Protein AF-A0ABD4BDA9-F1 (afdb_monomer_lite)

Radius of gyration: 12.83 Å; chains: 1; bounding box: 28×26×39 Å

Organism: Pseudomonas savastanoi pv. phaseolicola (NCBI:txid319)

Secondary structure (DSSP, 8-state):
-------------S-SS---SHHHHHHHHHHHHHHHT--HHHHHTS-HHHHHHHHHHHHHHHHHHHT-

Structure (mmCIF, N/CA/C/O backbone):
data_AF-A0ABD4BDA9-F1
#
_entry.id   AF-A0ABD4BDA9-F1
#
loop_
_atom_site.group_PDB
_atom_site.id
_atom_site.type_symbol
_atom_site.label_atom_id
_atom_site.label_alt_id
_atom_site.label_comp_id
_atom_site.label_asym_id
_atom_site.label_entity_id
_atom_site.label_seq_id
_atom_site.pdbx_PDB_ins_code
_atom_site.Cartn_x
_atom_site.Cartn_y
_atom_site.Cartn_z
_atom_site.occupancy
_atom_site.B_iso_or_equiv
_atom_site.auth_seq_id
_atom_site.auth_comp_id
_atom_site.auth_asym_id
_atom_site.auth_atom_id
_atom_site.pdbx_PDB_model_num
ATOM 1 N N . MET A 1 1 ? -8.803 13.531 -24.579 1.00 37.28 1 MET A N 1
ATOM 2 C CA . MET A 1 1 ? -9.656 12.572 -23.845 1.00 37.28 1 MET A CA 1
ATOM 3 C C . MET A 1 1 ? -9.517 12.893 -22.368 1.00 37.28 1 MET A C 1
ATOM 5 O O . MET A 1 1 ? -8.398 13.068 -21.911 1.00 37.28 1 MET A O 1
ATOM 9 N N . ARG A 1 2 ? -10.631 13.147 -21.678 1.00 35.50 2 ARG A N 1
ATOM 10 C CA . ARG A 1 2 ? -10.676 13.699 -20.316 1.00 35.50 2 ARG A CA 1
ATOM 11 C C . ARG A 1 2 ? -10.805 12.506 -19.363 1.00 35.50 2 ARG A C 1
ATOM 13 O O . ARG A 1 2 ? -11.825 11.831 -19.421 1.00 35.50 2 ARG A O 1
ATOM 20 N N . HIS A 1 3 ? -9.777 12.207 -18.568 1.00 39.44 3 HIS A N 1
ATOM 21 C CA . HIS A 1 3 ? -9.859 11.160 -17.546 1.00 39.44 3 HIS A CA 1
ATOM 22 C C . HIS A 1 3 ? -10.864 11.611 -16.480 1.00 39.44 3 HIS A C 1
ATOM 24 O O . HIS A 1 3 ? -10.588 12.519 -15.697 1.00 39.44 3 HIS A O 1
ATOM 30 N N . GLN A 1 4 ? -12.068 11.042 -16.525 1.00 38.94 4 GLN A N 1
ATOM 31 C CA . GLN A 1 4 ? -13.028 11.124 -15.434 1.00 38.94 4 GLN A CA 1
ATOM 32 C C . GLN A 1 4 ? -12.469 10.289 -14.285 1.00 38.94 4 GLN A C 1
ATOM 34 O O . GLN A 1 4 ? -12.383 9.069 -14.391 1.00 38.94 4 GLN A O 1
ATOM 39 N N . TYR A 1 5 ? -12.065 10.963 -13.211 1.00 43.47 5 TYR A N 1
ATOM 40 C CA . TYR A 1 5 ? -11.949 10.339 -11.902 1.00 43.47 5 TYR A CA 1
ATOM 41 C C . TYR A 1 5 ? -13.363 9.936 -11.493 1.00 43.47 5 TYR A C 1
ATOM 43 O O . TYR A 1 5 ? -14.186 10.789 -11.167 1.00 43.47 5 TYR A O 1
ATOM 51 N N . VAL A 1 6 ? -13.660 8.649 -11.642 1.00 42.84 6 VAL A N 1
ATOM 52 C CA . VAL A 1 6 ? -14.882 8.042 -11.126 1.00 42.84 6 VAL A CA 1
ATOM 53 C C . VAL A 1 6 ? -14.785 8.112 -9.606 1.00 42.84 6 VAL A C 1
ATOM 55 O O . VAL A 1 6 ? -13.790 7.674 -9.030 1.00 42.84 6 VAL A O 1
ATOM 58 N N . GLU A 1 7 ? -15.783 8.736 -8.984 1.00 40.88 7 GLU A N 1
ATOM 59 C CA . GLU A 1 7 ? -15.990 8.713 -7.540 1.00 40.88 7 GLU A CA 1
ATOM 60 C C . GLU A 1 7 ? -15.948 7.257 -7.066 1.00 40.88 7 GLU A C 1
ATOM 62 O O . GLU A 1 7 ? -16.765 6.435 -7.476 1.00 40.88 7 GLU A O 1
ATOM 67 N N . LEU A 1 8 ? -14.955 6.933 -6.234 1.00 50.97 8 LEU A N 1
ATOM 68 C CA . LEU A 1 8 ? -14.808 5.643 -5.561 1.00 50.97 8 LEU A CA 1
ATOM 69 C C . LEU A 1 8 ? -15.868 5.532 -4.451 1.00 50.97 8 LEU A C 1
ATOM 71 O O . LEU A 1 8 ? -15.557 5.502 -3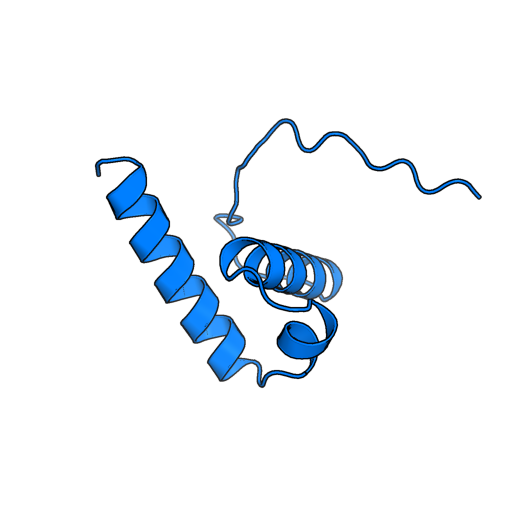.262 1.00 50.97 8 LEU A O 1
ATOM 75 N N . GLU A 1 9 ? -17.144 5.516 -4.834 1.00 39.22 9 GLU A N 1
ATOM 76 C CA . GLU A 1 9 ? -18.236 5.078 -3.969 1.00 39.22 9 GLU A CA 1
ATOM 77 C C . GLU A 1 9 ? -18.221 3.548 -3.918 1.00 39.22 9 GLU A C 1
ATOM 79 O O . GLU A 1 9 ? -18.812 2.862 -4.749 1.00 39.22 9 GLU A O 1
ATOM 84 N N . GLY A 1 10 ? -17.478 3.014 -2.950 1.00 39.75 10 GLY A N 1
ATOM 85 C CA . GLY A 1 10 ? -17.358 1.576 -2.729 1.00 39.75 10 GLY A CA 1
ATOM 86 C C . GLY A 1 10 ? -15.952 1.204 -2.295 1.00 39.75 10 GLY A C 1
ATOM 87 O O . GLY A 1 10 ? -15.195 0.624 -3.063 1.00 39.75 10 GLY A O 1
ATOM 88 N N . CYS A 1 11 ? -15.597 1.562 -1.062 1.00 41.53 11 CYS A N 1
ATOM 89 C CA . CYS A 1 11 ? -14.339 1.209 -0.404 1.00 41.53 11 CYS A CA 1
ATOM 90 C C . CYS A 1 11 ? -14.242 -0.300 -0.097 1.00 41.53 11 CYS A C 1
ATOM 92 O O . CYS A 1 11 ? -14.023 -0.691 1.048 1.00 41.53 11 CYS A O 1
ATOM 94 N N . GLU A 1 12 ? -14.392 -1.166 -1.094 1.00 41.84 12 GLU A N 1
ATOM 95 C CA . GLU A 1 12 ? -13.947 -2.556 -0.998 1.00 41.84 12 GLU A CA 1
ATOM 96 C C . GLU A 1 12 ? -12.458 -2.586 -1.350 1.00 41.84 12 GLU A C 1
ATOM 98 O O . GLU A 1 12 ? -12.051 -2.915 -2.459 1.00 41.84 12 GLU A O 1
ATOM 103 N N . PHE A 1 13 ? -11.633 -2.164 -0.387 1.00 49.28 13 PHE A N 1
ATOM 104 C CA . PHE A 1 13 ? -10.196 -1.926 -0.571 1.00 49.28 13 PHE A CA 1
ATOM 105 C C . PHE A 1 13 ? -9.390 -3.158 -1.008 1.00 49.28 13 PHE A C 1
ATOM 107 O O . PHE A 1 13 ? -8.244 -3.009 -1.416 1.00 49.28 13 PHE A O 1
ATOM 114 N N . PHE A 1 14 ? -9.948 -4.371 -0.946 1.00 54.44 14 PHE A N 1
ATOM 115 C CA . PHE A 1 14 ? -9.245 -5.584 -1.352 1.00 54.44 14 PHE A CA 1
ATOM 116 C C . PHE A 1 14 ? -10.217 -6.587 -1.974 1.00 54.44 14 PHE A C 1
ATOM 118 O O . PHE A 1 14 ? -11.036 -7.187 -1.282 1.00 54.44 14 PHE A O 1
ATOM 125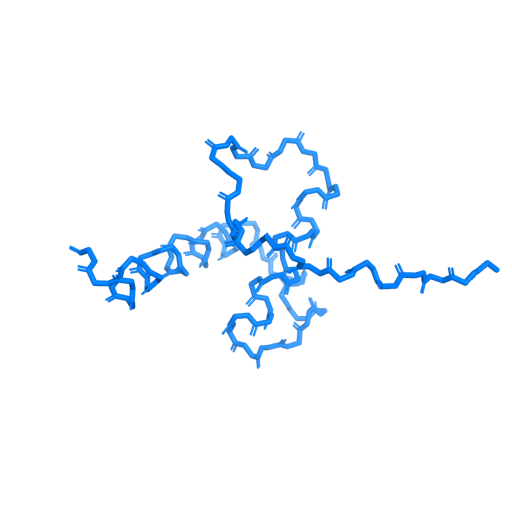 N N . HIS A 1 15 ? -10.102 -6.780 -3.291 1.00 53.75 15 HIS A N 1
ATOM 126 C CA . HIS A 1 15 ? -10.841 -7.792 -4.038 1.00 53.75 15 HIS A CA 1
ATOM 127 C C . HIS A 1 15 ? -10.659 -9.172 -3.379 1.00 53.75 15 HIS A C 1
ATOM 129 O O . HIS A 1 15 ? -9.553 -9.711 -3.336 1.00 53.75 15 HIS A O 1
ATOM 135 N N . GLY A 1 16 ? -11.753 -9.765 -2.891 1.00 47.12 16 GLY A N 1
ATOM 136 C CA . GLY A 1 16 ? -11.777 -11.103 -2.277 1.00 47.12 16 GLY A CA 1
ATOM 137 C C . GLY A 1 16 ? -11.357 -12.249 -3.213 1.00 47.12 16 GLY A C 1
ATOM 138 O O . GLY A 1 16 ? -11.187 -13.382 -2.772 1.00 47.12 16 GLY A O 1
ATOM 139 N N . SER A 1 17 ? -11.140 -11.959 -4.498 1.00 51.03 17 SER A N 1
ATOM 140 C CA . SER A 1 17 ? -10.419 -12.795 -5.455 1.00 51.03 17 SER A CA 1
ATOM 141 C C . SER A 1 17 ? -9.122 -12.074 -5.818 1.00 51.03 17 SER A C 1
ATOM 143 O O . SER A 1 17 ? -9.193 -11.003 -6.415 1.00 51.03 17 SER A O 1
ATOM 145 N N . GLY A 1 18 ? -7.964 -12.615 -5.436 1.00 64.94 18 GLY A N 1
ATOM 146 C CA . GLY A 1 18 ? -6.662 -11.958 -5.602 1.00 64.94 18 GLY A CA 1
ATOM 147 C C . GLY A 1 18 ? -6.361 -11.392 -7.001 1.00 64.94 18 GLY A C 1
ATOM 148 O O . GLY A 1 18 ? -7.065 -11.630 -7.982 1.00 64.94 18 GLY A O 1
ATOM 149 N N . ILE A 1 19 ? -5.269 -10.630 -7.081 1.00 74.88 19 ILE A N 1
ATOM 150 C CA . ILE A 1 19 ? -4.830 -9.898 -8.275 1.00 74.88 19 ILE A CA 1
ATOM 151 C C . ILE A 1 19 ? -4.693 -10.850 -9.476 1.00 74.88 19 ILE A C 1
ATOM 153 O O . ILE A 1 19 ? -3.813 -11.706 -9.505 1.00 74.88 19 ILE A O 1
ATOM 157 N N . SER A 1 20 ? -5.570 -10.702 -10.471 1.00 77.81 20 SER A N 1
ATOM 158 C CA . SER A 1 20 ? -5.692 -11.630 -11.610 1.00 77.81 20 SER A CA 1
ATOM 159 C C . SER A 1 20 ? -5.162 -11.069 -12.932 1.00 77.81 20 SER A C 1
ATOM 161 O O . SER A 1 20 ? -5.023 -11.807 -13.907 1.00 77.81 20 SER A O 1
ATOM 163 N N . ASN A 1 21 ? -4.854 -9.772 -12.982 1.00 83.62 21 ASN A N 1
ATOM 164 C CA . ASN A 1 21 ? -4.312 -9.098 -14.155 1.00 83.62 21 ASN A CA 1
ATOM 165 C C . ASN A 1 21 ? -3.426 -7.904 -13.753 1.00 83.62 21 ASN A C 1
ATOM 167 O O . ASN A 1 21 ? -3.389 -7.494 -12.591 1.00 83.62 21 ASN A O 1
ATOM 171 N N . LEU A 1 22 ? -2.696 -7.358 -14.729 1.00 86.62 22 LEU A N 1
ATOM 172 C CA . LEU A 1 22 ? -1.766 -6.247 -14.513 1.00 86.62 22 LEU A CA 1
ATOM 173 C C . LEU A 1 22 ? -2.474 -4.967 -14.045 1.00 86.62 22 LEU A C 1
ATOM 175 O O . LEU A 1 22 ? -1.948 -4.266 -13.190 1.00 86.62 22 LEU A O 1
ATOM 179 N N . GLU A 1 23 ? -3.661 -4.667 -14.572 1.00 89.31 23 GLU A N 1
ATOM 180 C CA . GLU A 1 23 ? -4.422 -3.474 -14.178 1.00 89.31 23 GLU A CA 1
ATOM 181 C C . GLU A 1 23 ? -4.825 -3.530 -12.699 1.00 89.31 23 GLU A C 1
ATOM 183 O O . GLU A 1 23 ? -4.669 -2.548 -11.978 1.00 89.31 23 GLU A O 1
ATOM 188 N N . GLY A 1 24 ? -5.248 -4.701 -12.222 1.00 86.81 24 GLY A N 1
ATOM 189 C CA . GLY A 1 24 ? -5.550 -4.953 -10.818 1.00 86.81 24 GLY A CA 1
ATOM 190 C C . GLY A 1 24 ? -4.314 -4.858 -9.928 1.00 86.81 24 GLY A C 1
ATOM 191 O O . GLY A 1 24 ? -4.407 -4.343 -8.818 1.00 86.81 24 GLY A O 1
ATOM 192 N N . LEU A 1 25 ? -3.144 -5.292 -10.416 1.00 88.50 25 LEU A N 1
ATOM 193 C CA . LEU A 1 25 ? -1.888 -5.123 -9.681 1.00 88.50 25 LEU A CA 1
ATOM 194 C C . LEU A 1 25 ? -1.543 -3.642 -9.524 1.00 88.50 25 LEU A C 1
ATOM 196 O O . LEU A 1 25 ? -1.208 -3.202 -8.427 1.00 88.50 25 LEU A O 1
ATOM 200 N N . ILE A 1 26 ? -1.648 -2.878 -10.613 1.00 91.56 26 ILE A N 1
ATOM 201 C CA . ILE A 1 26 ? -1.383 -1.438 -10.611 1.00 91.56 26 ILE A CA 1
ATOM 202 C C . ILE A 1 26 ? -2.353 -0.736 -9.659 1.00 91.56 26 ILE A C 1
ATOM 204 O O . ILE A 1 26 ? -1.904 0.031 -8.815 1.00 91.56 26 ILE A O 1
ATOM 208 N N . ALA A 1 27 ? -3.652 -1.035 -9.732 1.00 92.06 27 ALA A N 1
ATOM 209 C CA . ALA A 1 27 ? -4.647 -0.450 -8.834 1.00 92.06 27 ALA A CA 1
ATOM 210 C C . ALA A 1 27 ? -4.288 -0.683 -7.357 1.00 92.06 27 ALA A C 1
ATOM 212 O O . ALA A 1 27 ? -4.152 0.278 -6.604 1.00 92.06 27 ALA A O 1
ATOM 213 N N . VAL A 1 28 ? -3.994 -1.933 -6.975 1.00 89.62 28 VAL A N 1
ATOM 214 C CA . VAL A 1 28 ? -3.604 -2.268 -5.595 1.00 89.62 28 VAL A CA 1
ATOM 215 C C . VAL A 1 28 ? -2.329 -1.540 -5.170 1.00 89.62 28 VAL A C 1
ATOM 217 O O . VAL A 1 28 ? -2.235 -1.074 -4.039 1.00 89.62 28 VAL A O 1
ATOM 220 N N . VAL A 1 29 ? -1.342 -1.397 -6.053 1.00 93.88 29 VAL A N 1
ATOM 221 C CA . VAL A 1 29 ? -0.117 -0.643 -5.747 1.00 93.88 29 VAL A CA 1
ATOM 222 C C . VAL A 1 29 ? -0.412 0.832 -5.457 1.00 93.88 29 VAL A C 1
ATOM 224 O O . VAL A 1 29 ? 0.165 1.399 -4.526 1.00 93.88 29 VAL A O 1
ATOM 227 N N . TYR A 1 30 ? -1.325 1.452 -6.203 1.00 94.25 30 TYR A N 1
ATOM 228 C CA . TYR A 1 30 ? -1.753 2.827 -5.942 1.00 94.25 30 TYR A CA 1
ATOM 229 C C . TYR A 1 30 ? -2.545 2.940 -4.635 1.00 94.25 30 TYR A C 1
ATOM 231 O O . TYR A 1 30 ? -2.305 3.870 -3.861 1.00 94.25 30 TYR A O 1
ATOM 239 N N . ASP A 1 31 ? -3.412 1.972 -4.343 1.00 91.94 31 ASP A N 1
ATOM 240 C CA . ASP A 1 31 ? -4.158 1.915 -3.083 1.00 91.94 31 ASP A CA 1
ATOM 241 C C . ASP A 1 31 ? -3.219 1.758 -1.882 1.00 91.94 31 ASP A C 1
ATOM 243 O O . ASP A 1 31 ? -3.370 2.444 -0.870 1.00 91.94 31 ASP A O 1
ATOM 247 N N . LEU A 1 32 ? -2.190 0.914 -2.001 1.00 93.12 32 LEU A N 1
ATOM 248 C CA . LEU A 1 32 ? -1.150 0.776 -0.984 1.00 93.12 32 LEU A CA 1
ATOM 249 C C . LEU A 1 32 ? -0.365 2.072 -0.813 1.00 93.12 32 LEU A C 1
ATOM 251 O O . LEU A 1 32 ? -0.108 2.484 0.317 1.00 93.12 32 LEU A O 1
ATOM 255 N N . ALA A 1 33 ? 0.012 2.732 -1.908 1.00 96.44 33 ALA A N 1
ATOM 256 C CA . ALA A 1 33 ? 0.716 4.005 -1.829 1.00 96.44 33 ALA A CA 1
ATOM 257 C C . ALA A 1 33 ? -0.118 5.058 -1.088 1.00 96.44 33 ALA A C 1
ATOM 259 O O . ALA A 1 33 ? 0.394 5.747 -0.203 1.00 96.44 33 ALA A O 1
ATOM 260 N N . TYR A 1 34 ? -1.418 5.117 -1.379 1.00 94.44 34 TYR A N 1
ATOM 261 C CA . TYR A 1 34 ? -2.357 5.967 -0.659 1.00 94.44 34 TYR A CA 1
ATOM 262 C C . TYR A 1 34 ? -2.444 5.598 0.829 1.00 94.44 34 TYR A C 1
ATOM 264 O O . TYR A 1 34 ? -2.271 6.464 1.691 1.00 94.44 34 TYR A O 1
ATOM 272 N N . PHE A 1 35 ? -2.647 4.315 1.140 1.00 93.38 35 PHE A N 1
ATOM 273 C CA . PHE A 1 35 ? -2.786 3.811 2.507 1.00 93.38 35 PHE A CA 1
ATOM 274 C C . PHE A 1 35 ? -1.556 4.127 3.370 1.00 93.38 35 PHE A C 1
ATOM 276 O O . PHE A 1 35 ? -1.678 4.658 4.478 1.00 93.38 35 PHE A O 1
ATOM 283 N N . TRP A 1 36 ? -0.360 3.868 2.838 1.00 93.88 36 TRP A N 1
ATOM 284 C CA . TRP A 1 36 ? 0.910 4.119 3.522 1.00 93.88 36 TRP A CA 1
ATOM 285 C C . TRP A 1 36 ? 1.382 5.572 3.428 1.00 93.88 36 TRP A C 1
ATOM 287 O O . TRP A 1 36 ? 2.397 5.920 4.035 1.00 93.88 36 TRP A O 1
ATOM 297 N N . LYS A 1 37 ? 0.644 6.434 2.713 1.00 95.50 37 LYS A N 1
ATOM 298 C CA . LYS A 1 37 ? 0.996 7.840 2.456 1.00 95.50 37 LYS A CA 1
ATOM 299 C C . LYS A 1 37 ? 2.380 7.979 1.815 1.00 95.50 37 LYS A C 1
ATOM 301 O O . LYS A 1 37 ? 3.165 8.856 2.177 1.00 95.50 37 LYS A O 1
ATOM 306 N N . THR A 1 38 ? 2.679 7.091 0.875 1.00 95.69 38 THR A N 1
ATOM 307 C CA . THR A 1 38 ? 3.918 7.079 0.095 1.00 95.69 38 THR A CA 1
ATOM 308 C C . THR A 1 38 ? 3.655 7.477 -1.352 1.00 95.69 38 THR A C 1
ATOM 310 O O . THR A 1 38 ? 2.524 7.447 -1.825 1.00 95.69 38 THR A O 1
ATOM 313 N N . ASP A 1 39 ? 4.717 7.813 -2.077 1.00 95.62 39 ASP A N 1
ATOM 314 C CA . ASP A 1 39 ? 4.649 8.048 -3.519 1.00 95.62 39 ASP A CA 1
ATOM 315 C C . ASP A 1 39 ? 4.253 6.752 -4.275 1.00 95.62 39 ASP A C 1
ATOM 317 O O . ASP A 1 39 ? 4.879 5.708 -4.042 1.00 95.62 39 ASP A O 1
ATOM 321 N N . PRO A 1 40 ? 3.241 6.782 -5.166 1.00 93.19 40 PRO A N 1
ATOM 322 C CA . PRO A 1 40 ? 2.891 5.653 -6.028 1.00 93.19 40 PRO A CA 1
ATOM 323 C C . PRO A 1 40 ? 4.044 5.142 -6.890 1.00 93.19 40 PRO A C 1
ATOM 325 O O . PRO A 1 40 ? 4.176 3.930 -7.044 1.00 93.19 40 PRO A O 1
ATOM 328 N N . GLU A 1 41 ? 4.913 6.015 -7.406 1.00 94.31 41 GLU A N 1
ATOM 329 C CA . GLU A 1 41 ? 6.068 5.577 -8.203 1.00 94.31 41 GLU A CA 1
ATOM 330 C C . GLU A 1 41 ? 7.061 4.785 -7.345 1.00 94.31 41 GLU A C 1
ATOM 332 O O . GLU A 1 41 ? 7.591 3.754 -7.769 1.00 94.31 41 GLU A O 1
ATOM 337 N N . LEU A 1 42 ? 7.246 5.205 -6.089 1.00 95.06 42 LEU A N 1
ATOM 338 C CA . LEU A 1 42 ? 8.066 4.474 -5.128 1.00 95.06 42 LEU A CA 1
ATOM 339 C C . LEU A 1 42 ? 7.451 3.113 -4.785 1.00 95.06 42 LEU A C 1
ATOM 341 O O . LEU A 1 42 ? 8.196 2.139 -4.679 1.00 95.06 42 LEU A O 1
ATOM 345 N N . MET A 1 43 ? 6.129 3.024 -4.618 1.00 94.19 43 MET A N 1
ATOM 346 C CA . MET A 1 43 ? 5.453 1.744 -4.373 1.00 94.19 43 MET A CA 1
ATOM 347 C C . MET A 1 43 ? 5.523 0.823 -5.603 1.00 94.19 43 MET A C 1
ATOM 349 O O . MET A 1 43 ? 5.813 -0.361 -5.452 1.00 94.19 43 MET A O 1
ATOM 353 N N . MET A 1 44 ? 5.364 1.362 -6.818 1.00 93.12 44 MET A N 1
ATOM 354 C CA . MET A 1 44 ? 5.524 0.611 -8.075 1.00 93.12 44 MET A CA 1
ATOM 355 C C . MET A 1 44 ? 6.940 0.074 -8.283 1.00 93.12 44 MET A C 1
ATOM 357 O O . MET A 1 44 ? 7.115 -0.952 -8.933 1.00 93.12 44 MET A O 1
ATOM 361 N N . SER A 1 45 ? 7.953 0.753 -7.742 1.00 95.19 45 SER A N 1
ATOM 362 C CA . SER A 1 45 ? 9.347 0.303 -7.836 1.00 95.19 45 SER A CA 1
ATOM 363 C C . SER A 1 45 ? 9.701 -0.848 -6.886 1.00 95.19 45 SER A C 1
ATOM 365 O O . SER A 1 45 ? 10.825 -1.352 -6.932 1.00 95.19 45 SER A O 1
ATOM 367 N N . ARG A 1 46 ? 8.784 -1.251 -5.995 1.00 93.94 46 ARG A N 1
ATOM 368 C CA . ARG A 1 46 ? 9.025 -2.328 -5.030 1.00 93.94 46 ARG A CA 1
ATOM 369 C C . ARG A 1 46 ? 8.912 -3.699 -5.683 1.00 93.94 46 ARG A C 1
ATOM 371 O O . ARG A 1 46 ? 8.157 -3.914 -6.624 1.00 93.94 46 ARG A O 1
ATOM 378 N N . GLU A 1 47 ? 9.655 -4.644 -5.122 1.00 93.62 47 GLU A N 1
ATOM 379 C CA . GLU A 1 47 ? 9.534 -6.053 -5.475 1.00 93.62 47 GLU A CA 1
ATOM 380 C C . GLU A 1 47 ? 8.139 -6.582 -5.113 1.00 93.62 47 GLU A C 1
ATOM 382 O O . GLU A 1 47 ? 7.521 -6.139 -4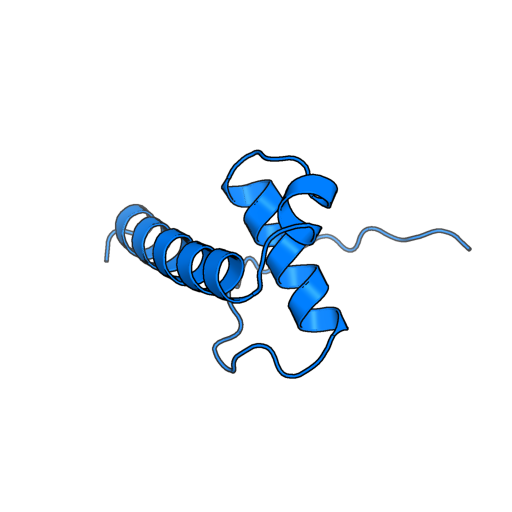.140 1.00 93.62 47 GLU A O 1
ATOM 387 N N . LEU A 1 48 ? 7.649 -7.560 -5.880 1.00 88.50 48 LEU A N 1
ATOM 388 C CA . LEU A 1 48 ? 6.317 -8.138 -5.673 1.00 88.50 48 LEU A CA 1
ATOM 389 C C . LEU A 1 48 ? 6.154 -8.760 -4.280 1.00 88.50 48 LEU A C 1
ATOM 391 O O . LEU A 1 48 ? 5.063 -8.689 -3.714 1.00 88.50 48 LEU A O 1
ATOM 395 N N . ASP A 1 49 ? 7.224 -9.312 -3.707 1.00 87.00 49 ASP A N 1
ATOM 396 C CA . ASP A 1 49 ? 7.211 -9.872 -2.352 1.00 87.00 49 ASP A CA 1
ATOM 397 C C . ASP A 1 49 ? 6.927 -8.781 -1.307 1.00 87.00 49 ASP A C 1
ATOM 399 O O . ASP A 1 49 ? 6.076 -8.957 -0.435 1.00 87.00 49 ASP A O 1
ATOM 403 N N . VAL A 1 50 ? 7.550 -7.605 -1.459 1.00 92.00 50 VAL A N 1
ATOM 404 C CA . VAL A 1 50 ? 7.319 -6.434 -0.596 1.00 92.00 50 VAL A CA 1
ATOM 405 C C . VAL A 1 50 ? 5.897 -5.898 -0.763 1.00 92.00 50 VAL A C 1
ATOM 407 O O . VAL A 1 50 ? 5.248 -5.552 0.223 1.00 92.00 50 VAL A O 1
ATOM 410 N N . ILE A 1 51 ? 5.386 -5.849 -1.997 1.00 90.94 51 ILE A N 1
ATOM 411 C CA . ILE A 1 51 ? 3.998 -5.445 -2.271 1.00 90.94 51 ILE A CA 1
ATOM 412 C C . ILE A 1 51 ? 3.029 -6.425 -1.600 1.00 90.94 51 ILE A C 1
ATOM 414 O O . ILE A 1 51 ? 2.093 -6.001 -0.930 1.00 90.94 51 ILE A O 1
AT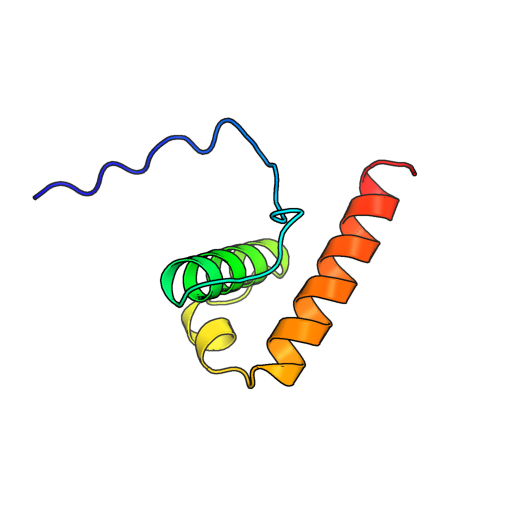OM 418 N N . THR A 1 52 ? 3.280 -7.729 -1.707 1.00 89.19 52 THR A N 1
ATOM 419 C CA . THR A 1 52 ? 2.438 -8.771 -1.102 1.00 89.19 52 THR A CA 1
ATOM 420 C C . THR A 1 52 ? 2.436 -8.680 0.423 1.00 89.19 52 THR A C 1
ATOM 422 O O . THR A 1 52 ? 1.370 -8.727 1.041 1.00 89.19 52 THR A O 1
ATOM 425 N N . GLU A 1 53 ? 3.599 -8.483 1.047 1.00 91.69 53 GLU A N 1
ATOM 426 C CA . GLU A 1 53 ? 3.687 -8.234 2.490 1.00 91.69 53 GLU A CA 1
ATOM 427 C C . GLU A 1 53 ? 2.905 -6.974 2.886 1.00 91.69 53 GLU A C 1
ATOM 429 O O . GLU A 1 53 ? 2.149 -6.981 3.860 1.00 91.69 53 GLU A O 1
ATOM 434 N N . SER A 1 54 ? 3.029 -5.908 2.096 1.00 93.00 54 SER A N 1
ATOM 435 C CA . SER A 1 54 ? 2.319 -4.648 2.308 1.00 93.00 54 SER A CA 1
ATOM 436 C C . SER A 1 54 ? 0.795 -4.818 2.266 1.00 93.00 54 SER A C 1
ATOM 438 O O . SER A 1 54 ? 0.104 -4.265 3.125 1.00 93.00 54 SER A O 1
ATOM 440 N N . ILE A 1 55 ? 0.274 -5.645 1.348 1.00 90.56 55 ILE A N 1
ATOM 441 C CA . ILE A 1 55 ? -1.151 -6.021 1.288 1.00 90.56 55 ILE A CA 1
ATOM 442 C C . ILE A 1 55 ? -1.583 -6.687 2.595 1.00 90.56 55 ILE A C 1
ATOM 444 O O . ILE A 1 55 ? -2.571 -6.266 3.195 1.00 90.56 55 ILE A O 1
ATOM 448 N N . LEU A 1 56 ? -0.834 -7.688 3.067 1.00 89.69 56 LEU A N 1
ATOM 449 C CA . LEU A 1 56 ? -1.172 -8.414 4.295 1.00 89.69 56 LEU A CA 1
ATOM 450 C C . LEU A 1 56 ? -1.192 -7.489 5.518 1.00 89.69 56 LEU A C 1
ATOM 452 O O . LEU A 1 56 ? -2.097 -7.576 6.352 1.00 89.69 56 LEU A O 1
ATOM 456 N N . GLN A 1 57 ? -0.220 -6.579 5.626 1.00 92.69 57 GLN A N 1
ATOM 457 C CA . GLN A 1 57 ? -0.192 -5.611 6.724 1.00 92.69 57 GLN A CA 1
ATOM 458 C C . GLN A 1 57 ? -1.349 -4.609 6.630 1.00 92.69 57 GLN A C 1
ATOM 460 O O . GLN A 1 57 ? -1.980 -4.324 7.649 1.00 92.69 57 GLN A O 1
ATOM 465 N N . ALA A 1 58 ? -1.665 -4.106 5.432 1.00 90.56 58 ALA A N 1
ATOM 466 C CA . ALA A 1 58 ? -2.781 -3.184 5.228 1.00 90.56 58 ALA A CA 1
ATOM 467 C C . ALA A 1 58 ? -4.129 -3.838 5.577 1.00 90.56 58 ALA A C 1
ATOM 469 O O . ALA A 1 58 ? -4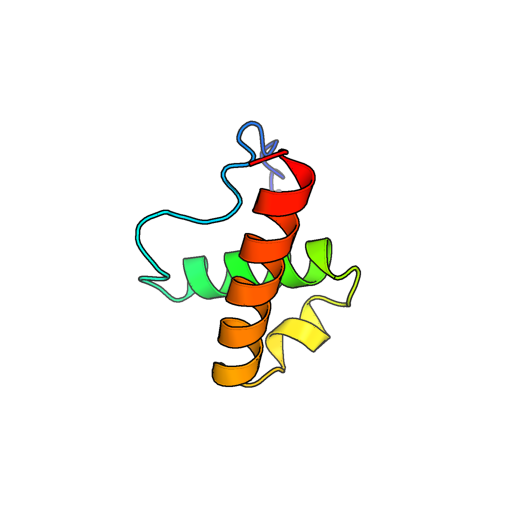.933 -3.246 6.296 1.00 90.56 58 ALA A O 1
ATOM 470 N N . GLN A 1 59 ? -4.345 -5.090 5.159 1.00 87.31 59 GLN A N 1
ATOM 471 C CA . GLN A 1 59 ? -5.537 -5.871 5.507 1.00 87.31 59 G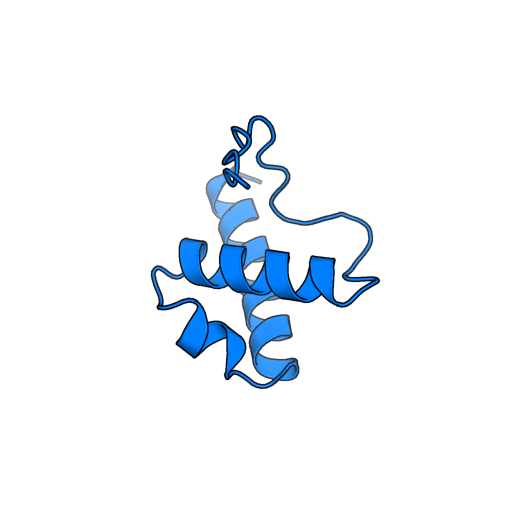LN A CA 1
ATOM 472 C C . GLN A 1 59 ? -5.674 -6.062 7.020 1.00 87.31 59 GLN A C 1
ATOM 474 O O . GLN A 1 59 ? -6.730 -5.782 7.586 1.00 87.31 59 GLN A O 1
ATOM 479 N N . ARG A 1 60 ? -4.590 -6.473 7.687 1.00 88.19 60 ARG A N 1
ATOM 480 C CA . ARG A 1 60 ? -4.560 -6.649 9.144 1.00 88.19 60 ARG A CA 1
ATOM 481 C C . ARG A 1 60 ? -4.877 -5.349 9.889 1.00 88.19 60 ARG A C 1
ATOM 483 O O . ARG A 1 60 ? -5.615 -5.373 10.868 1.00 88.19 60 ARG A O 1
ATOM 490 N N . ILE A 1 61 ? -4.314 -4.218 9.459 1.00 89.38 61 ILE A N 1
ATOM 491 C CA . ILE A 1 61 ? -4.594 -2.915 10.081 1.00 89.38 61 ILE A CA 1
ATOM 492 C C . ILE A 1 61 ? -6.054 -2.519 9.854 1.00 89.38 61 ILE A C 1
ATOM 494 O O . ILE A 1 61 ? -6.706 -2.065 10.792 1.00 89.38 61 ILE A O 1
ATOM 498 N N . ASN A 1 62 ? -6.580 -2.720 8.646 1.00 85.69 62 ASN A N 1
ATOM 499 C CA . ASN A 1 62 ? -7.974 -2.414 8.345 1.00 85.69 62 ASN A CA 1
ATOM 500 C C . ASN A 1 62 ? -8.944 -3.214 9.218 1.00 85.69 62 ASN A C 1
ATOM 502 O O . ASN A 1 62 ? -9.879 -2.619 9.737 1.00 85.69 62 ASN A O 1
ATOM 506 N N . GLN A 1 63 ? -8.698 -4.506 9.447 1.00 86.12 63 GLN A N 1
ATOM 507 C CA . GLN A 1 63 ? -9.510 -5.321 10.365 1.00 86.12 63 GLN A CA 1
ATOM 508 C C . GLN A 1 63 ? -9.540 -4.723 11.779 1.00 86.12 63 GLN A C 1
ATOM 510 O O . GLN A 1 63 ? -10.612 -4.463 12.319 1.00 86.12 63 GLN A O 1
ATOM 515 N N . ILE A 1 64 ? -8.365 -4.372 12.320 1.00 89.62 64 ILE A N 1
ATOM 516 C CA . ILE A 1 64 ? -8.247 -3.735 13.642 1.00 89.62 64 ILE A CA 1
ATOM 517 C C . ILE A 1 64 ? -9.020 -2.408 13.697 1.00 89.62 64 ILE A C 1
ATOM 519 O O . ILE A 1 64 ? -9.674 -2.109 14.695 1.00 89.62 64 ILE A O 1
ATOM 523 N N . LEU A 1 65 ? -8.941 -1.590 12.642 1.00 84.12 65 LEU A N 1
ATOM 524 C CA . LEU A 1 65 ? -9.628 -0.296 12.579 1.00 84.12 65 LEU A CA 1
ATOM 525 C C . LEU A 1 65 ? -11.148 -0.430 12.433 1.00 84.12 65 LEU A C 1
ATOM 527 O O . LEU A 1 65 ? -11.872 0.443 12.910 1.00 84.12 65 LEU A O 1
ATOM 531 N N . GLN A 1 66 ? -11.627 -1.497 11.793 1.00 81.56 66 GLN A N 1
ATOM 532 C CA . GLN A 1 66 ? -13.055 -1.800 11.658 1.00 81.56 66 GLN A CA 1
ATOM 533 C C . GLN A 1 66 ? -13.651 -2.438 12.926 1.00 81.56 66 GLN A C 1
ATOM 535 O O . GLN A 1 66 ? -14.870 -2.557 13.030 1.00 81.56 66 GLN A O 1
ATOM 540 N N . GLY A 1 67 ? -12.823 -2.771 13.924 1.00 66.38 67 GLY A N 1
ATOM 541 C CA . GLY A 1 67 ? -13.277 -3.301 15.210 1.00 66.38 67 GLY A CA 1
ATOM 542 C C . GLY A 1 67 ? -13.676 -4.779 15.183 1.00 66.38 67 GLY A C 1
ATOM 543 O O . GLY A 1 67 ? -14.434 -5.200 16.058 1.00 66.38 67 GLY A O 1
ATOM 544 N N . GLU A 1 68 ? -13.181 -5.538 14.201 1.00 53.38 68 GLU A N 1
ATOM 545 C CA . GLU A 1 68 ? -13.153 -7.011 14.234 1.00 53.38 68 GLU A CA 1
ATOM 546 C C . GLU A 1 68 ? -11.975 -7.517 15.081 1.00 53.38 68 GLU A C 1
ATOM 548 O O . GLU A 1 68 ? -12.184 -8.490 15.844 1.00 53.38 68 GLU A O 1
#

Sequence (68 aa):
MRHQYVELEGCEFFHGSGISNLEGLIAVVYDLAYFWKTDPELMMSRELDVITESILQAQRINQILQGE

Foldseek 3Di:
DDDPPDPPPDPPLADPDDDDDPVSVLSNLVSLCVQVVHDSVVSVPDDPVVSVVSVVVSVVVVCVVVPD

pLDDT: mean 77.52, std 20.84, range [35.5, 96.44]